Protein AF-A0A940TSV4-F1 (afdb_monomer_lite)

pLDDT: mean 87.81, std 6.08, range [57.25, 95.62]

Structure (mmCIF, N/CA/C/O backbone):
data_AF-A0A940TSV4-F1
#
_entry.id   AF-A0A940TSV4-F1
#
loop_
_atom_site.group_PDB
_atom_site.id
_atom_site.type_symbol
_atom_site.label_atom_id
_atom_site.label_alt_id
_atom_site.label_comp_id
_atom_site.label_asym_id
_atom_site.label_entity_id
_atom_site.label_seq_id
_atom_site.pdbx_PDB_ins_code
_atom_site.Cartn_x
_atom_site.Cartn_y
_atom_site.Cartn_z
_atom_site.occupancy
_atom_site.B_iso_or_equiv
_atom_site.auth_seq_id
_atom_site.auth_comp_id
_atom_site.auth_asym_id
_atom_site.auth_atom_id
_atom_site.pdbx_PDB_model_num
ATOM 1 N N . MET A 1 1 ? 17.350 -17.829 -0.952 1.00 65.12 1 MET A N 1
ATOM 2 C CA . MET A 1 1 ? 15.898 -18.124 -0.891 1.00 65.12 1 MET A CA 1
ATOM 3 C C . MET A 1 1 ? 15.419 -18.423 -2.300 1.00 65.12 1 MET A C 1
ATOM 5 O O . MET A 1 1 ? 15.941 -17.805 -3.219 1.00 65.12 1 MET A O 1
ATOM 9 N N . SER A 1 2 ? 14.477 -19.351 -2.498 1.00 91.12 2 SER A N 1
ATOM 10 C CA . SER A 1 2 ? 13.863 -19.495 -3.826 1.00 91.12 2 SER A CA 1
ATOM 11 C C . SER A 1 2 ? 13.100 -18.201 -4.175 1.00 91.12 2 SER A C 1
ATOM 13 O O . SER A 1 2 ? 12.537 -17.591 -3.257 1.00 91.12 2 SER A O 1
ATOM 15 N N . PRO A 1 3 ? 13.059 -17.758 -5.448 1.00 89.25 3 PRO A N 1
ATOM 16 C CA . PRO A 1 3 ? 12.301 -16.567 -5.846 1.00 89.25 3 PRO A CA 1
ATOM 17 C C . PRO A 1 3 ? 10.833 -16.632 -5.407 1.00 89.25 3 PRO A C 1
ATOM 19 O O . PRO A 1 3 ? 10.275 -15.647 -4.935 1.00 89.25 3 PRO A O 1
ATOM 22 N N . VAL A 1 4 ? 10.241 -17.828 -5.459 1.00 93.00 4 VAL A N 1
ATOM 23 C CA . VAL A 1 4 ? 8.875 -18.093 -4.989 1.00 93.00 4 VAL A CA 1
ATOM 24 C C . VAL A 1 4 ? 8.743 -17.819 -3.490 1.00 93.00 4 VAL A C 1
ATOM 26 O O . VAL A 1 4 ? 7.832 -17.114 -3.069 1.00 93.00 4 VAL A O 1
ATOM 29 N N . SER A 1 5 ? 9.678 -18.310 -2.673 1.00 92.12 5 SER A N 1
ATOM 30 C CA . SER A 1 5 ? 9.670 -18.061 -1.226 1.00 92.12 5 SER A CA 1
ATOM 31 C C . SER A 1 5 ? 9.833 -16.577 -0.886 1.00 92.12 5 SER A C 1
ATOM 33 O O . SER A 1 5 ? 9.220 -16.110 0.069 1.00 92.12 5 SER A O 1
ATOM 35 N N . ALA A 1 6 ? 10.634 -15.830 -1.655 1.00 92.50 6 ALA A N 1
ATOM 36 C CA . ALA A 1 6 ? 10.785 -14.387 -1.464 1.00 92.50 6 ALA A CA 1
ATOM 37 C C . ALA A 1 6 ? 9.479 -13.637 -1.777 1.00 92.50 6 ALA A C 1
ATOM 39 O O . ALA A 1 6 ? 9.061 -12.790 -0.992 1.00 92.50 6 ALA A O 1
ATOM 40 N N . ILE A 1 7 ? 8.795 -13.996 -2.868 1.00 91.81 7 ILE A N 1
ATOM 41 C CA . ILE A 1 7 ? 7.497 -13.407 -3.232 1.00 91.81 7 ILE A CA 1
ATOM 42 C C . ILE A 1 7 ? 6.438 -13.707 -2.163 1.00 91.81 7 ILE A C 1
ATOM 44 O O . ILE A 1 7 ? 5.715 -12.802 -1.757 1.00 91.81 7 ILE A O 1
ATOM 48 N N . ILE A 1 8 ? 6.374 -14.946 -1.663 1.00 92.00 8 ILE A N 1
ATOM 49 C CA . ILE A 1 8 ? 5.439 -15.326 -0.590 1.00 92.00 8 ILE A CA 1
ATOM 50 C C . ILE A 1 8 ? 5.713 -14.517 0.685 1.00 92.00 8 ILE A C 1
ATOM 52 O O . ILE A 1 8 ? 4.776 -14.030 1.315 1.00 92.00 8 ILE A O 1
ATOM 56 N N . LEU A 1 9 ? 6.985 -14.333 1.050 1.00 94.25 9 LEU A N 1
ATOM 57 C CA . LEU A 1 9 ? 7.365 -13.513 2.199 1.00 94.25 9 LEU A CA 1
ATOM 58 C C . LEU A 1 9 ? 6.9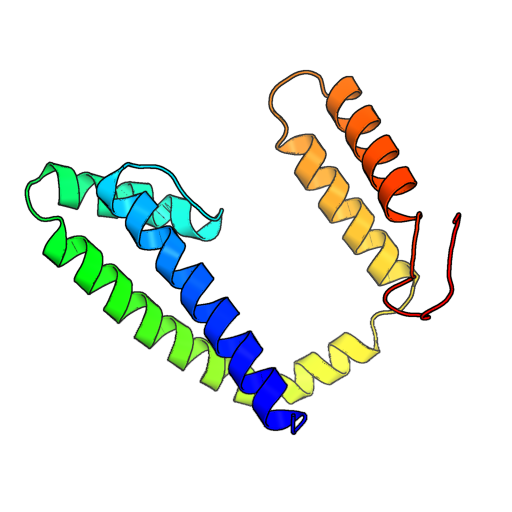16 -12.055 2.025 1.00 94.25 9 LEU A C 1
ATOM 60 O O . LEU A 1 9 ? 6.276 -11.508 2.922 1.00 94.25 9 LEU A O 1
ATOM 64 N N . PHE A 1 10 ? 7.217 -11.433 0.880 1.00 92.25 10 PHE A N 1
ATOM 65 C CA . PHE A 1 10 ? 6.809 -10.051 0.607 1.00 92.25 10 PHE A CA 1
ATOM 66 C C . PHE A 1 10 ? 5.290 -9.889 0.594 1.00 92.25 10 PHE A C 1
ATOM 68 O O . PHE A 1 10 ? 4.785 -8.916 1.150 1.00 92.25 10 PHE A O 1
ATOM 75 N N . ALA A 1 11 ? 4.559 -10.858 0.039 1.00 91.12 11 ALA A N 1
ATOM 76 C CA . ALA A 1 11 ? 3.103 -10.873 0.099 1.00 91.12 11 ALA A CA 1
ATOM 77 C C . ALA A 1 11 ? 2.608 -10.928 1.553 1.00 91.12 11 ALA A C 1
ATOM 79 O O . ALA A 1 11 ? 1.739 -10.148 1.932 1.00 91.12 11 ALA A O 1
ATOM 80 N N . GLY A 1 12 ? 3.195 -11.788 2.391 1.00 90.81 12 GLY A N 1
ATOM 81 C CA . GLY A 1 12 ? 2.856 -11.872 3.813 1.00 90.81 12 GLY A CA 1
ATOM 82 C C . GLY A 1 12 ? 3.080 -10.555 4.562 1.00 90.81 12 GLY A C 1
ATOM 83 O O . GLY A 1 12 ? 2.208 -10.124 5.314 1.00 90.81 12 GLY A O 1
ATOM 84 N N . ILE A 1 13 ? 4.208 -9.884 4.313 1.00 92.38 13 ILE A N 1
ATOM 85 C CA . ILE A 1 13 ? 4.502 -8.565 4.894 1.00 92.38 13 ILE A CA 1
ATOM 86 C C . ILE A 1 13 ? 3.481 -7.528 4.415 1.00 92.38 13 ILE A C 1
ATOM 88 O O . ILE A 1 13 ? 2.936 -6.794 5.235 1.00 92.38 13 ILE A O 1
ATOM 92 N N . TYR A 1 14 ? 3.190 -7.493 3.113 1.00 89.31 14 TYR A N 1
ATOM 93 C CA . TYR A 1 14 ? 2.248 -6.542 2.522 1.00 89.31 14 TYR A CA 1
ATOM 94 C C . TYR A 1 14 ? 0.832 -6.701 3.090 1.00 89.31 14 TYR A C 1
ATOM 96 O O . TYR A 1 14 ? 0.271 -5.743 3.618 1.00 89.31 14 TYR A O 1
ATOM 104 N N . TYR A 1 15 ? 0.270 -7.915 3.060 1.00 87.75 15 TYR A N 1
ATOM 105 C CA . TYR A 1 15 ? -1.071 -8.167 3.598 1.00 87.75 15 TYR A CA 1
ATOM 106 C C . TYR A 1 15 ? -1.132 -7.981 5.118 1.00 87.75 15 TYR A C 1
ATOM 108 O O . TYR A 1 15 ? -2.130 -7.474 5.634 1.00 87.75 15 TYR A O 1
ATOM 116 N N . GLY A 1 16 ? -0.065 -8.350 5.834 1.00 88.19 16 GLY A N 1
ATOM 117 C CA . GLY A 1 16 ? 0.045 -8.134 7.274 1.00 88.19 16 GLY A CA 1
ATOM 118 C C . GLY A 1 16 ? 0.056 -6.650 7.645 1.00 88.19 16 GLY A C 1
ATOM 119 O O . GLY A 1 16 ? -0.661 -6.249 8.560 1.00 88.19 16 GLY A O 1
ATOM 120 N N . ALA A 1 17 ? 0.813 -5.829 6.914 1.00 87.38 17 ALA A N 1
ATOM 121 C CA . ALA A 1 17 ? 0.865 -4.383 7.122 1.00 87.38 17 ALA A CA 1
ATOM 122 C C . ALA A 1 17 ? -0.472 -3.707 6.774 1.00 87.38 17 ALA A C 1
ATOM 124 O O . ALA A 1 17 ? -1.003 -2.956 7.596 1.00 87.38 17 ALA A O 1
ATOM 125 N N . ALA A 1 18 ? -1.052 -4.046 5.617 1.00 85.31 18 ALA A N 1
ATOM 126 C CA . ALA A 1 18 ? -2.316 -3.480 5.148 1.00 85.31 18 ALA A CA 1
ATOM 127 C C . ALA A 1 18 ? -3.470 -3.747 6.133 1.00 85.31 18 ALA A C 1
ATOM 129 O O . ALA A 1 18 ? -4.220 -2.837 6.486 1.00 85.31 18 ALA A O 1
ATOM 130 N N . TYR A 1 19 ? -3.593 -4.980 6.644 1.00 86.25 19 TYR A N 1
ATOM 131 C CA . TYR A 1 19 ? -4.577 -5.292 7.686 1.00 86.25 19 TYR A CA 1
ATOM 132 C C . TYR A 1 19 ? -4.198 -4.683 9.046 1.00 86.25 19 TYR A C 1
ATOM 134 O O . TYR A 1 19 ? -5.069 -4.191 9.767 1.00 86.25 19 TYR A O 1
ATOM 142 N N . GLY A 1 20 ? -2.912 -4.680 9.408 1.00 86.50 20 GLY A N 1
ATOM 143 C CA . GLY A 1 20 ? -2.421 -4.163 10.689 1.00 86.50 20 GLY A CA 1
ATOM 144 C C . GLY A 1 20 ? -2.822 -2.708 10.947 1.00 86.50 20 GLY A C 1
ATOM 145 O O . GLY A 1 20 ? -3.239 -2.379 12.062 1.00 86.50 20 GLY A O 1
ATOM 146 N N . GLY A 1 21 ? -2.816 -1.868 9.906 1.00 85.75 21 GLY A N 1
ATOM 147 C CA . GLY A 1 21 ? -3.275 -0.475 9.977 1.00 85.75 21 GLY A CA 1
ATOM 148 C C . GLY A 1 21 ? -4.738 -0.315 10.419 1.00 85.75 21 GLY A C 1
ATOM 149 O O . GLY A 1 21 ? -5.101 0.698 11.021 1.00 85.75 21 GLY A O 1
ATOM 150 N N . SER A 1 22 ? -5.582 -1.331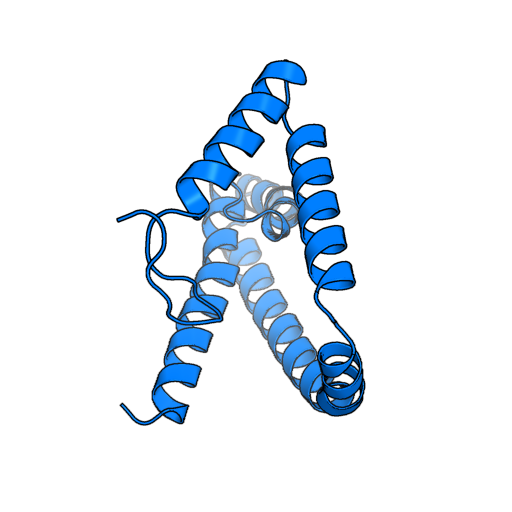 10.218 1.00 85.56 22 SER A N 1
ATOM 151 C CA . SER A 1 22 ? -6.974 -1.308 10.684 1.00 85.56 22 SER A CA 1
ATOM 152 C C . SER A 1 22 ? -7.092 -1.356 12.211 1.00 85.56 22 SER A C 1
ATOM 154 O O . SER A 1 22 ? -8.013 -0.771 12.775 1.00 85.56 22 SER A O 1
ATOM 156 N N . THR A 1 23 ? -6.133 -1.973 12.909 1.00 89.31 23 THR A N 1
ATOM 157 C CA . THR A 1 23 ? -6.180 -2.102 14.374 1.00 89.31 23 THR A CA 1
ATOM 158 C C . THR A 1 23 ? -6.008 -0.742 15.052 1.00 89.31 23 THR A C 1
ATOM 160 O O . THR A 1 23 ? -6.792 -0.383 15.933 1.00 89.31 23 THR A O 1
ATOM 163 N N . THR A 1 24 ? -5.030 0.056 14.608 1.00 89.81 24 THR A N 1
ATOM 164 C CA . THR A 1 24 ? -4.823 1.424 15.118 1.00 89.81 24 THR A CA 1
ATOM 165 C C . THR A 1 24 ? -5.971 2.349 14.716 1.00 89.81 24 THR A C 1
ATOM 167 O O . THR A 1 24 ? -6.404 3.185 15.508 1.00 89.81 24 THR A O 1
ATOM 170 N N . SER A 1 25 ? -6.528 2.138 13.522 1.00 90.19 25 SER A N 1
ATOM 171 C CA . SER A 1 25 ? -7.692 2.874 13.024 1.00 90.19 25 SER A CA 1
ATOM 172 C C . SER A 1 25 ? -8.928 2.656 13.906 1.00 90.19 25 SER A C 1
ATOM 174 O O . SER A 1 25 ? -9.593 3.611 14.298 1.00 90.19 25 SER A O 1
ATOM 176 N N . ILE A 1 26 ? -9.201 1.401 14.282 1.00 91.69 26 ILE A N 1
ATOM 177 C CA . ILE A 1 26 ? -10.371 1.009 15.082 1.00 91.69 26 ILE A CA 1
ATOM 178 C C . ILE A 1 26 ? -10.228 1.424 16.544 1.00 91.69 26 ILE A C 1
ATOM 180 O O . ILE A 1 26 ? -11.195 1.877 17.145 1.00 91.69 26 ILE A O 1
ATOM 184 N N . LEU A 1 27 ? -9.055 1.239 17.151 1.00 90.12 27 LEU A N 1
ATOM 185 C CA . LEU A 1 27 ? -8.915 1.419 18.599 1.00 90.12 27 LEU A CA 1
ATOM 186 C C . LEU A 1 27 ? -8.627 2.864 19.004 1.00 90.12 27 LEU A C 1
ATOM 188 O O . LEU A 1 27 ? -9.097 3.300 20.053 1.00 90.12 27 LEU A O 1
ATOM 192 N N . VAL A 1 28 ? -7.859 3.602 18.198 1.00 91.31 28 VAL A N 1
ATOM 193 C CA . VAL A 1 28 ? -7.347 4.929 18.583 1.00 91.31 28 VAL A CA 1
ATOM 194 C C . VAL A 1 28 ? -7.567 6.013 17.526 1.00 91.31 28 VAL A C 1
ATOM 196 O O . VAL A 1 28 ? -7.074 7.121 17.700 1.00 91.31 28 VAL A O 1
ATOM 199 N N . ASN A 1 29 ? -8.343 5.740 16.468 1.00 89.75 29 ASN A N 1
ATOM 200 C CA . ASN A 1 29 ? -8.686 6.702 15.409 1.00 89.75 29 ASN A CA 1
ATOM 201 C C . ASN A 1 29 ? -7.470 7.276 14.655 1.00 89.75 29 ASN A C 1
ATOM 203 O O . ASN A 1 29 ? -7.482 8.430 14.225 1.00 89.75 29 ASN A O 1
ATOM 207 N N . ILE A 1 30 ? -6.403 6.483 14.512 1.00 89.69 30 ILE A N 1
ATOM 208 C CA . ILE A 1 30 ? -5.187 6.880 13.789 1.00 89.69 30 ILE A CA 1
ATOM 209 C C . ILE A 1 30 ? -5.018 5.952 12.576 1.00 89.69 30 ILE A C 1
ATOM 211 O O . ILE A 1 30 ? -4.604 4.797 12.753 1.00 89.69 30 ILE A O 1
ATOM 215 N N . PRO A 1 31 ? -5.342 6.426 11.354 1.00 84.25 31 PRO A N 1
ATOM 216 C CA . PRO A 1 31 ? -5.220 5.624 10.146 1.00 84.25 31 PRO A CA 1
ATOM 217 C C . PRO A 1 31 ? -3.751 5.422 9.773 1.00 84.25 31 PRO A C 1
ATOM 219 O O . PRO A 1 31 ? -2.998 6.385 9.650 1.00 84.25 31 PRO A O 1
ATOM 222 N N . GLY A 1 32 ? -3.351 4.162 9.582 1.00 79.75 32 GLY A N 1
ATOM 223 C CA . GLY A 1 32 ? -2.006 3.812 9.104 1.00 79.75 32 GLY A CA 1
ATOM 224 C C . GLY A 1 32 ? -1.831 3.979 7.591 1.00 79.75 32 GLY A C 1
ATOM 225 O O . GLY A 1 32 ? -0.723 4.201 7.117 1.00 79.75 32 GLY A O 1
ATOM 226 N N . GLU A 1 33 ? -2.931 3.920 6.838 1.00 82.75 33 GLU A N 1
ATOM 227 C CA . GLU A 1 33 ? -2.967 4.102 5.387 1.00 82.75 33 GLU A CA 1
ATOM 228 C C . GLU A 1 33 ? -4.192 4.922 4.975 1.00 82.75 33 GLU A C 1
ATOM 230 O O . GLU A 1 33 ? -5.210 4.932 5.671 1.00 82.75 33 GLU A O 1
ATOM 235 N N . ALA A 1 34 ? -4.133 5.548 3.796 1.00 79.38 34 ALA A N 1
ATOM 236 C CA . ALA A 1 34 ? -5.265 6.287 3.232 1.00 79.38 34 ALA A CA 1
ATOM 237 C C . ALA A 1 34 ? -6.522 5.406 3.071 1.00 79.38 34 ALA A C 1
ATOM 239 O O . ALA A 1 34 ? -7.638 5.862 3.306 1.00 79.38 34 ALA A O 1
ATOM 240 N N . SER A 1 35 ? -6.338 4.123 2.745 1.00 80.62 35 SER A N 1
ATOM 241 C CA . SER A 1 35 ? -7.401 3.112 2.659 1.00 80.62 35 SER A CA 1
ATOM 242 C C . SER A 1 35 ? -8.082 2.839 4.010 1.00 80.62 35 SER A C 1
ATOM 244 O O . SER A 1 35 ? -9.269 2.526 4.054 1.00 80.62 35 SER A O 1
ATOM 246 N N . SER A 1 36 ? -7.356 3.005 5.122 1.00 83.00 36 SER A N 1
ATOM 247 C CA . SER A 1 36 ? -7.836 2.717 6.480 1.00 83.00 36 SER A CA 1
ATOM 248 C C . SER A 1 36 ? -8.623 3.871 7.111 1.00 83.00 36 SER A C 1
ATOM 250 O O . SER A 1 36 ? -9.205 3.703 8.181 1.00 83.00 36 SER A O 1
ATOM 252 N N . VAL A 1 37 ? -8.693 5.034 6.454 1.00 83.94 37 VAL A N 1
ATOM 253 C CA . VAL A 1 37 ? -9.463 6.193 6.942 1.00 83.94 37 VAL A CA 1
ATOM 254 C C . VAL A 1 37 ? -10.947 5.851 7.086 1.00 83.94 37 VAL A C 1
ATOM 256 O O . VAL A 1 37 ? -11.574 6.251 8.061 1.00 83.94 37 VAL A O 1
ATOM 259 N N . VAL A 1 38 ? -11.509 5.061 6.168 1.00 86.44 38 VAL A N 1
ATOM 260 C CA . VAL A 1 38 ? -12.913 4.620 6.263 1.00 86.44 38 VAL A CA 1
ATOM 261 C C . VAL A 1 38 ? -13.115 3.712 7.479 1.00 86.44 38 VAL A C 1
ATOM 263 O O . VAL A 1 38 ? -14.102 3.842 8.199 1.00 86.44 38 VAL A O 1
ATOM 266 N N . THR A 1 39 ? -12.131 2.863 7.784 1.00 88.88 39 THR A N 1
ATOM 267 C CA . THR A 1 39 ? -12.143 2.005 8.974 1.00 88.88 39 THR A CA 1
ATOM 268 C C . THR A 1 39 ? -12.139 2.818 10.269 1.00 88.88 39 THR A C 1
ATOM 270 O O . THR A 1 39 ? -12.768 2.409 11.244 1.00 88.88 39 THR A O 1
ATOM 273 N N . CYS A 1 40 ? -11.486 3.984 10.295 1.00 87.38 40 CYS A N 1
ATOM 274 C CA . CYS A 1 40 ? -11.584 4.906 11.426 1.00 87.38 40 CYS A CA 1
ATOM 275 C C . CYS A 1 40 ? -13.015 5.419 11.632 1.00 87.38 40 CYS A C 1
ATOM 277 O O . CYS A 1 40 ? -13.442 5.560 12.771 1.00 87.38 40 CYS A O 1
ATOM 279 N N . ILE A 1 41 ? -13.771 5.687 10.565 1.00 88.12 41 ILE A N 1
ATOM 280 C CA . ILE A 1 41 ? -15.114 6.276 10.675 1.00 88.12 41 ILE A CA 1
ATOM 281 C C . ILE A 1 41 ? -16.066 5.308 11.387 1.00 88.12 41 ILE A C 1
ATOM 283 O O . ILE A 1 41 ? -16.645 5.662 12.415 1.00 88.12 41 ILE A O 1
ATOM 287 N N . ASP A 1 42 ? -16.175 4.076 10.892 1.00 90.00 42 ASP A N 1
ATOM 288 C CA . ASP A 1 42 ? -17.138 3.100 11.419 1.00 90.00 42 ASP A CA 1
ATOM 289 C C . ASP A 1 42 ? -16.558 2.280 12.581 1.00 90.00 42 ASP A C 1
ATOM 291 O O . ASP A 1 42 ? -17.209 2.033 13.602 1.00 90.00 42 ASP A O 1
ATOM 295 N N . GLY A 1 43 ? -15.299 1.864 12.445 1.00 89.81 43 GLY A N 1
ATOM 296 C CA . GLY A 1 43 ? -14.613 1.002 13.398 1.00 89.81 43 GLY A CA 1
ATOM 297 C C . GLY A 1 43 ? -14.365 1.680 14.741 1.00 89.81 43 GLY A C 1
ATOM 298 O O . GLY A 1 43 ? -14.657 1.090 15.785 1.00 89.81 43 GLY A O 1
ATOM 299 N N . TYR A 1 44 ? -13.910 2.937 14.730 1.00 92.50 44 TYR A N 1
ATOM 300 C CA . TYR A 1 44 ? -13.698 3.698 15.964 1.00 92.50 44 TYR A CA 1
ATOM 301 C C . TYR A 1 44 ? -15.010 3.998 16.689 1.00 92.50 44 TYR A C 1
ATOM 303 O O . TYR A 1 44 ? -15.072 3.920 17.917 1.00 92.50 44 TYR A O 1
ATOM 311 N N . GLN A 1 45 ? -16.093 4.279 15.957 1.00 91.44 45 GLN A N 1
ATOM 312 C CA . GLN A 1 45 ? -17.414 4.457 16.565 1.00 91.44 45 GLN A CA 1
ATOM 313 C C . GLN A 1 45 ? -17.904 3.168 17.237 1.00 91.44 45 GLN A C 1
ATOM 315 O O . GLN A 1 45 ? -18.373 3.212 18.376 1.00 91.44 45 GLN A O 1
ATOM 320 N N . MET A 1 46 ? -17.734 2.006 16.597 1.00 91.19 46 MET A N 1
ATOM 321 C CA . MET A 1 46 ? -18.045 0.716 17.228 1.00 91.19 46 MET A CA 1
ATOM 322 C C . MET A 1 46 ? -17.186 0.440 18.467 1.00 91.19 46 MET A C 1
ATOM 324 O O . MET A 1 46 ? -17.712 -0.046 19.472 1.00 91.19 46 MET A O 1
ATOM 328 N N . ALA A 1 47 ? -15.894 0.775 18.432 1.00 91.38 47 ALA A N 1
ATOM 329 C CA . ALA A 1 47 ? -15.015 0.643 19.591 1.00 91.38 47 ALA A CA 1
ATOM 330 C C . ALA A 1 47 ? -15.471 1.540 20.755 1.00 91.38 47 ALA A C 1
ATOM 332 O O . ALA A 1 47 ? -15.581 1.063 21.887 1.00 91.38 47 ALA A O 1
ATOM 333 N N . ARG A 1 48 ? -15.838 2.799 20.474 1.00 91.94 48 ARG A N 1
ATOM 334 C CA . ARG A 1 48 ? -16.400 3.738 21.463 1.00 91.94 48 ARG A CA 1
ATOM 335 C C . ARG A 1 48 ? -17.736 3.279 22.045 1.00 91.94 48 ARG A C 1
ATOM 337 O O . ARG A 1 48 ? -18.000 3.540 23.213 1.00 91.94 48 ARG A O 1
ATOM 344 N N . ASN A 1 49 ? -18.535 2.549 21.271 1.00 92.00 49 ASN A N 1
ATOM 345 C CA . ASN A 1 49 ? -19.787 1.935 21.722 1.00 92.00 49 ASN A CA 1
ATOM 346 C C . ASN A 1 49 ? -19.572 0.639 22.534 1.00 92.00 49 ASN A C 1
ATOM 348 O O . ASN A 1 49 ? -20.504 -0.145 22.706 1.00 92.00 49 ASN A O 1
ATOM 352 N N . GLY A 1 50 ? -18.347 0.373 23.003 1.00 91.38 50 GLY A N 1
ATOM 353 C CA . GLY A 1 50 ? -18.018 -0.797 23.819 1.00 91.38 50 GLY A CA 1
ATOM 354 C C . GLY A 1 50 ? -17.895 -2.102 23.029 1.00 91.38 50 GLY A C 1
ATOM 355 O O . GLY A 1 50 ? -17.871 -3.176 23.628 1.00 91.38 50 GLY A O 1
ATOM 356 N N . ARG A 1 51 ? -17.801 -2.043 21.690 1.00 93.31 51 ARG A N 1
ATOM 357 C CA . ARG A 1 51 ? -17.709 -3.223 20.806 1.00 93.31 51 ARG A CA 1
ATOM 358 C C . ARG A 1 51 ? -16.385 -3.310 20.016 1.00 93.31 51 ARG A C 1
ATOM 360 O O . ARG A 1 51 ? -16.424 -3.607 18.820 1.00 93.31 51 ARG A O 1
ATOM 367 N N . PRO A 1 52 ? -15.200 -3.120 20.635 1.00 88.88 52 PRO A N 1
ATOM 368 C CA . PRO A 1 52 ? -13.926 -3.108 19.909 1.00 88.88 52 PRO A CA 1
ATOM 369 C C . PRO A 1 52 ? -13.584 -4.466 19.279 1.00 88.88 52 PRO A C 1
ATOM 371 O O . PRO A 1 52 ? -13.145 -4.520 18.136 1.00 88.88 52 PRO A O 1
ATOM 374 N N . GLY A 1 53 ? -13.846 -5.577 19.977 1.00 90.44 53 GLY A N 1
ATOM 375 C CA . GLY A 1 53 ? -13.570 -6.920 19.452 1.00 90.44 53 GLY A CA 1
ATOM 376 C C . GLY A 1 53 ? -14.414 -7.270 18.222 1.00 90.44 53 GLY A C 1
ATOM 377 O O . GLY A 1 53 ? -13.905 -7.849 17.268 1.00 90.44 53 GLY A O 1
ATOM 378 N N . ALA A 1 54 ? -15.686 -6.857 18.206 1.00 91.75 54 ALA A N 1
ATOM 379 C CA . ALA A 1 54 ? -16.553 -7.050 17.046 1.00 91.75 54 ALA A CA 1
ATOM 380 C C . ALA A 1 54 ? -16.078 -6.214 15.847 1.00 91.75 54 ALA A C 1
ATOM 382 O O . ALA A 1 54 ? -16.038 -6.730 14.735 1.00 91.75 54 ALA A O 1
ATOM 383 N N . ALA A 1 55 ? -15.663 -4.962 16.074 1.00 91.69 55 ALA A N 1
ATOM 384 C CA . ALA A 1 55 ? -15.106 -4.109 15.024 1.00 91.69 55 ALA A CA 1
ATOM 385 C C . ALA A 1 55 ? -13.828 -4.710 14.409 1.00 91.69 55 ALA A C 1
ATOM 387 O O . ALA A 1 55 ? -13.711 -4.784 13.185 1.00 91.69 55 ALA A O 1
ATOM 388 N N . LEU A 1 56 ? -12.908 -5.210 15.244 1.00 91.75 56 LEU A N 1
ATOM 389 C CA . LEU A 1 56 ? -11.692 -5.895 14.789 1.00 91.75 56 LEU A CA 1
ATOM 390 C C . LEU A 1 56 ? -12.017 -7.174 14.003 1.00 91.75 56 LEU A C 1
ATOM 392 O O . LEU A 1 56 ? -11.447 -7.401 12.939 1.00 91.75 56 LEU A O 1
ATOM 396 N N . GLY A 1 57 ? -12.970 -7.980 14.482 1.00 91.56 57 GLY A N 1
ATOM 397 C CA . GLY A 1 57 ? -13.402 -9.199 13.793 1.00 91.56 57 GLY A CA 1
ATOM 398 C C . GLY A 1 57 ? -14.022 -8.925 12.421 1.00 91.56 57 GLY A C 1
ATOM 399 O O . GLY A 1 57 ? -13.677 -9.593 11.447 1.00 91.56 57 GLY A O 1
ATOM 400 N N . ILE A 1 58 ? -14.886 -7.908 12.318 1.00 91.19 58 ILE A N 1
ATOM 401 C CA . ILE A 1 58 ? -15.479 -7.480 11.041 1.00 91.19 58 ILE A CA 1
ATOM 402 C C . ILE A 1 58 ? -14.384 -7.012 10.077 1.00 91.19 58 ILE A C 1
ATOM 404 O O . ILE A 1 58 ? -14.385 -7.422 8.918 1.00 91.19 58 ILE A O 1
ATOM 408 N N . SER A 1 59 ? -13.421 -6.218 10.559 1.00 90.94 59 SER A N 1
ATOM 409 C CA . SER A 1 59 ? -12.276 -5.774 9.755 1.00 90.94 59 SER A CA 1
ATOM 410 C C . SER A 1 59 ? -11.446 -6.951 9.236 1.00 90.94 59 SER A C 1
ATOM 412 O O . SER A 1 59 ? -11.118 -6.999 8.050 1.00 90.94 59 SER A O 1
ATOM 414 N N . ALA A 1 60 ? -11.156 -7.940 10.088 1.00 90.88 60 ALA A N 1
ATOM 415 C CA . ALA A 1 60 ? -10.376 -9.121 9.717 1.00 90.88 60 ALA A CA 1
ATOM 416 C C . ALA A 1 60 ? -11.076 -9.963 8.645 1.00 90.88 60 ALA A C 1
ATOM 418 O O . ALA A 1 60 ? -10.478 -10.302 7.623 1.00 90.88 60 ALA A O 1
ATOM 419 N N . ILE A 1 61 ? -12.359 -10.267 8.852 1.00 92.50 61 ILE A N 1
ATOM 420 C CA . ILE A 1 61 ? -13.150 -11.080 7.922 1.00 92.50 61 ILE A CA 1
ATOM 421 C C . ILE A 1 61 ? -13.356 -10.329 6.603 1.00 92.50 61 ILE A C 1
ATOM 423 O O . ILE A 1 61 ? -13.170 -10.907 5.532 1.00 92.50 61 ILE A O 1
ATOM 427 N N . GLY A 1 62 ? -13.678 -9.034 6.668 1.00 91.00 62 GLY A N 1
ATOM 428 C CA . GLY A 1 62 ? -13.812 -8.182 5.488 1.00 91.00 62 GLY A CA 1
ATOM 429 C C . GLY A 1 62 ? -12.520 -8.123 4.674 1.00 91.00 62 GLY A C 1
ATOM 430 O O . GLY A 1 62 ? -12.552 -8.315 3.459 1.00 91.00 62 GLY A O 1
ATOM 431 N N . SER A 1 63 ? -11.376 -7.958 5.345 1.00 90.69 63 SER A N 1
ATOM 432 C CA . SER A 1 63 ? -10.053 -7.947 4.706 1.00 90.69 63 SER A CA 1
ATOM 433 C C . SER A 1 63 ? -9.709 -9.293 4.072 1.00 90.69 63 SER A C 1
ATOM 435 O O . SER A 1 63 ? -9.187 -9.331 2.961 1.00 90.69 63 SER A O 1
ATOM 437 N N . PHE A 1 64 ? -10.039 -10.406 4.732 1.00 91.50 64 PHE A N 1
ATOM 438 C CA . PHE A 1 64 ? -9.807 -11.743 4.188 1.00 91.50 64 PHE A CA 1
ATOM 439 C C . PHE A 1 64 ? -10.632 -11.998 2.922 1.00 91.50 64 PHE A C 1
ATOM 441 O O . PHE A 1 64 ? -10.088 -12.438 1.906 1.00 91.50 64 PHE A O 1
ATOM 448 N N . ILE A 1 65 ? -11.932 -11.690 2.958 1.00 94.44 65 ILE A N 1
ATOM 449 C CA . ILE A 1 65 ? -12.829 -11.886 1.813 1.00 94.44 65 ILE A CA 1
ATOM 450 C C . ILE A 1 65 ? -12.429 -10.957 0.664 1.00 94.44 65 ILE A C 1
ATOM 452 O O . ILE A 1 65 ? -12.244 -11.424 -0.459 1.00 94.44 65 ILE A O 1
ATOM 456 N N . GLY A 1 66 ? -12.245 -9.663 0.940 1.00 91.75 66 GLY A N 1
ATOM 457 C CA . GLY A 1 66 ? -11.862 -8.673 -0.066 1.00 91.75 66 GLY A CA 1
ATOM 458 C C . GLY A 1 66 ? -10.486 -8.947 -0.673 1.00 91.75 66 GLY A C 1
ATOM 459 O O . GLY A 1 66 ? -10.323 -8.866 -1.891 1.00 91.75 66 GLY A O 1
ATOM 460 N N . GLY A 1 67 ? -9.512 -9.341 0.152 1.00 91.00 67 GLY A N 1
ATOM 461 C CA . GLY A 1 67 ? -8.175 -9.730 -0.292 1.00 91.00 67 GLY A CA 1
ATOM 462 C C . GLY A 1 67 ? -8.207 -10.974 -1.177 1.00 91.00 67 GLY A C 1
ATOM 463 O O . GLY A 1 67 ? -7.669 -10.952 -2.283 1.00 91.00 67 GLY A O 1
ATOM 464 N N . THR A 1 68 ? -8.908 -12.026 -0.747 1.00 93.25 68 THR A N 1
ATOM 465 C CA . THR A 1 68 ? -9.054 -13.267 -1.527 1.00 93.25 68 THR A CA 1
ATOM 466 C C . THR A 1 68 ? -9.758 -13.004 -2.856 1.00 93.25 68 THR A C 1
ATOM 468 O O . THR A 1 68 ? -9.277 -13.429 -3.907 1.00 93.25 68 THR A O 1
ATOM 471 N N . PHE A 1 69 ? -10.863 -12.254 -2.831 1.00 95.62 69 PHE A N 1
ATOM 472 C CA . PHE A 1 69 ? -11.589 -11.875 -4.039 1.00 95.62 69 PHE A CA 1
ATOM 473 C C . PHE A 1 69 ? -10.712 -11.061 -4.996 1.00 95.62 69 PHE A C 1
ATOM 475 O O . PHE A 1 69 ? -10.684 -11.351 -6.189 1.00 95.62 69 PHE A O 1
ATOM 482 N N . SER A 1 70 ? -9.943 -10.099 -4.481 1.00 92.12 70 SER A N 1
ATOM 483 C CA . SER A 1 70 ? -9.030 -9.283 -5.291 1.00 92.12 70 SER A CA 1
ATOM 484 C C . SER A 1 70 ? -7.934 -10.120 -5.946 1.00 92.12 70 SER A C 1
ATOM 486 O O . SER A 1 70 ? -7.622 -9.898 -7.112 1.00 92.12 70 SER A O 1
ATOM 488 N N . VAL A 1 71 ? -7.379 -11.113 -5.240 1.00 92.62 71 VAL A N 1
ATOM 489 C CA . VAL A 1 71 ? -6.379 -12.033 -5.807 1.00 92.62 71 VAL A CA 1
ATOM 490 C C . VAL A 1 71 ? -6.982 -12.864 -6.937 1.00 92.62 71 VAL A C 1
ATOM 492 O O . VAL A 1 71 ? -6.392 -12.944 -8.012 1.00 92.62 71 VAL A O 1
ATOM 495 N N . VAL A 1 72 ? -8.168 -13.442 -6.730 1.00 94.75 72 VAL A N 1
ATOM 496 C CA . VAL A 1 72 ? -8.854 -14.226 -7.769 1.00 94.75 72 VAL A CA 1
ATOM 497 C C . VAL A 1 72 ? -9.206 -13.347 -8.971 1.00 94.75 72 VAL A C 1
ATOM 499 O O . VAL A 1 72 ? -8.935 -13.723 -10.109 1.00 94.75 72 VAL A O 1
ATOM 502 N N . ALA A 1 73 ? -9.748 -12.151 -8.738 1.00 94.94 73 ALA A N 1
ATOM 503 C CA . ALA A 1 73 ? -10.058 -11.198 -9.799 1.00 94.94 73 ALA A CA 1
ATOM 504 C C . ALA A 1 73 ? -8.800 -10.788 -10.579 1.00 94.94 73 ALA A C 1
ATOM 506 O O . ALA A 1 73 ? -8.820 -10.760 -11.811 1.00 94.94 73 ALA A O 1
ATOM 507 N N . LEU A 1 74 ? -7.685 -10.541 -9.883 1.00 93.38 74 LEU A N 1
ATOM 508 C CA . LEU A 1 74 ? -6.405 -10.240 -10.514 1.00 93.38 74 LEU A CA 1
ATOM 509 C C . LEU A 1 74 ? -5.915 -11.417 -11.361 1.00 93.38 74 LEU A C 1
ATOM 511 O O . LEU A 1 74 ? -5.497 -11.190 -12.489 1.00 93.38 74 LEU A O 1
ATOM 515 N N . MET A 1 75 ? -6.011 -12.660 -10.877 1.00 93.50 75 MET A N 1
ATOM 516 C CA . MET A 1 75 ? -5.632 -13.849 -11.656 1.00 93.50 75 MET A CA 1
ATOM 517 C C . MET A 1 75 ? -6.410 -13.953 -12.973 1.00 93.50 75 MET A C 1
ATOM 519 O O . MET A 1 75 ? -5.837 -14.339 -13.990 1.00 93.50 75 MET A O 1
ATOM 523 N N . LEU A 1 76 ? -7.690 -13.569 -12.983 1.00 93.88 76 LEU A N 1
ATOM 524 C CA . LEU A 1 76 ? -8.514 -13.563 -14.196 1.00 93.88 76 LEU A CA 1
ATOM 525 C C . LEU A 1 76 ? -8.148 -12.415 -15.149 1.00 93.88 76 LEU A C 1
ATOM 527 O O . LEU A 1 76 ? -8.182 -12.579 -16.368 1.00 93.88 76 LEU A O 1
ATOM 531 N N . LEU A 1 77 ? -7.782 -11.255 -14.601 1.00 94.44 77 LEU A N 1
ATOM 532 C CA . LEU A 1 77 ? -7.492 -10.033 -15.356 1.00 94.44 77 LEU A CA 1
ATOM 533 C C . LEU A 1 77 ? -5.999 -9.829 -15.658 1.00 94.44 77 LEU A C 1
ATOM 535 O O . LEU A 1 77 ? -5.636 -8.861 -16.326 1.00 94.44 77 LEU A O 1
ATOM 539 N N . VAL A 1 78 ? -5.120 -10.728 -15.209 1.00 92.19 78 VAL A N 1
ATOM 540 C CA . VAL A 1 78 ? -3.664 -10.529 -15.282 1.00 92.19 78 VAL A CA 1
ATOM 541 C C . VAL A 1 78 ? -3.164 -10.393 -16.720 1.00 92.19 78 VAL A C 1
ATOM 543 O O . VAL A 1 78 ? -2.323 -9.546 -17.000 1.00 92.19 78 VAL A O 1
ATOM 546 N N . PHE A 1 79 ? -3.705 -11.176 -17.656 1.00 90.50 79 PHE A N 1
ATOM 547 C CA . PHE A 1 79 ? -3.277 -11.158 -19.056 1.00 90.50 79 PHE A CA 1
ATOM 548 C C . PHE A 1 79 ? -3.543 -9.821 -19.765 1.00 90.50 79 PHE A C 1
ATOM 550 O O . PHE A 1 79 ? -2.603 -9.277 -20.352 1.00 90.50 79 PHE A O 1
ATOM 557 N N . PRO A 1 80 ? -4.771 -9.260 -19.754 1.00 90.94 80 PRO A N 1
ATOM 558 C CA . PRO A 1 80 ? -5.002 -7.946 -20.345 1.00 90.94 80 PRO A CA 1
ATOM 559 C C . PRO A 1 80 ? -4.233 -6.836 -19.614 1.00 90.94 80 PRO A C 1
ATOM 561 O O . PRO A 1 80 ? -3.686 -5.960 -20.284 1.00 90.94 80 PRO A O 1
ATOM 564 N N . LEU A 1 81 ? -4.107 -6.900 -18.281 1.00 90.31 81 LEU A N 1
ATOM 565 C CA . LEU A 1 81 ? -3.306 -5.934 -17.517 1.00 90.31 81 LEU A CA 1
ATOM 566 C C . LEU A 1 81 ? -1.828 -5.964 -17.915 1.00 90.31 81 LEU A C 1
ATOM 568 O O . LEU A 1 81 ? -1.234 -4.910 -18.112 1.00 90.31 81 LEU A O 1
ATOM 572 N N . ALA A 1 82 ? -1.240 -7.150 -18.078 1.00 90.38 82 ALA A N 1
ATOM 573 C CA . ALA A 1 82 ? 0.156 -7.290 -18.483 1.00 90.38 82 ALA A CA 1
ATOM 574 C C . ALA A 1 82 ? 0.402 -6.703 -19.880 1.00 90.38 82 ALA A C 1
ATOM 576 O O . ALA A 1 82 ? 1.393 -6.008 -20.090 1.00 90.38 82 ALA A O 1
ATOM 577 N N . LYS A 1 83 ? -0.523 -6.917 -20.827 1.00 89.62 83 LY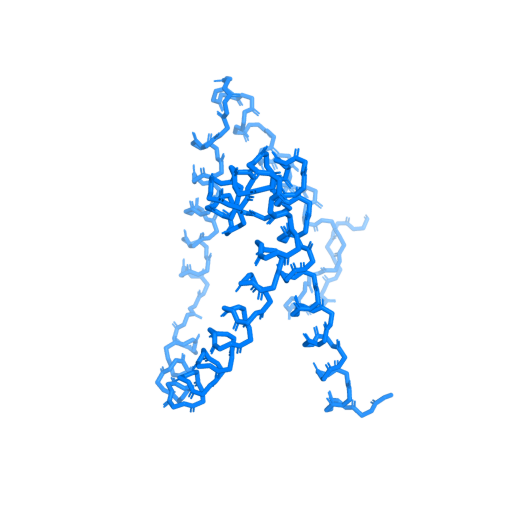S A N 1
ATOM 578 C CA . LYS A 1 83 ? -0.433 -6.301 -22.161 1.00 89.62 83 LYS A CA 1
ATOM 579 C C . LYS A 1 83 ? -0.495 -4.777 -22.091 1.00 89.62 83 LYS A C 1
ATOM 581 O O . LYS A 1 83 ? 0.279 -4.120 -22.777 1.00 89.62 83 LYS A O 1
ATOM 586 N N . ALA A 1 84 ? -1.381 -4.229 -21.261 1.00 87.94 84 ALA A N 1
ATOM 587 C CA . ALA A 1 84 ? -1.455 -2.788 -21.043 1.00 87.94 84 ALA A CA 1
ATOM 588 C C . ALA A 1 84 ? -0.171 -2.248 -20.393 1.00 87.94 84 ALA A C 1
ATOM 590 O O . ALA A 1 84 ? 0.351 -1.233 -20.837 1.00 87.94 84 ALA A O 1
ATOM 591 N N . ALA A 1 85 ? 0.378 -2.949 -19.398 1.00 86.50 85 ALA A N 1
ATOM 592 C CA . ALA A 1 85 ? 1.597 -2.544 -18.702 1.00 86.50 85 ALA A CA 1
ATOM 593 C C . ALA A 1 85 ? 2.821 -2.479 -19.629 1.00 86.50 85 ALA A C 1
ATOM 595 O O . ALA A 1 85 ? 3.630 -1.571 -19.499 1.00 86.50 85 ALA A O 1
ATOM 596 N N . VAL A 1 86 ? 2.946 -3.390 -20.599 1.00 86.75 86 VAL A N 1
ATOM 597 C CA . VAL A 1 86 ? 4.060 -3.372 -21.570 1.00 86.75 86 VAL A CA 1
ATOM 598 C C . VAL A 1 86 ? 3.972 -2.187 -22.543 1.00 86.75 86 VAL A C 1
ATOM 600 O O . VAL A 1 86 ? 4.985 -1.783 -23.107 1.00 86.75 86 VAL A O 1
ATOM 603 N N . LEU A 1 87 ? 2.784 -1.603 -22.731 1.00 88.00 87 LEU A N 1
ATOM 604 C CA . LEU A 1 87 ? 2.601 -0.405 -23.555 1.00 88.00 87 LEU A CA 1
ATOM 605 C C . LEU A 1 87 ? 2.995 0.889 -22.826 1.00 88.00 87 LEU A C 1
ATOM 607 O O . LEU A 1 87 ? 3.114 1.918 -23.485 1.00 88.00 87 LEU A O 1
ATOM 611 N N . PHE A 1 88 ? 3.198 0.860 -21.501 1.00 86.25 88 PHE A N 1
ATOM 612 C CA . PHE A 1 88 ? 3.674 2.030 -20.762 1.00 86.25 88 PHE A CA 1
ATOM 613 C C . PHE A 1 88 ? 5.126 2.325 -21.126 1.00 86.25 88 PHE A C 1
ATOM 615 O O . PHE A 1 88 ? 6.042 1.571 -20.791 1.00 86.25 88 PHE A O 1
ATOM 622 N N . GLY A 1 89 ? 5.333 3.446 -21.804 1.00 87.19 89 GLY A N 1
ATOM 623 C CA . GLY A 1 89 ? 6.641 3.954 -22.153 1.00 87.19 89 GLY A CA 1
ATOM 624 C C . GLY A 1 89 ? 7.112 5.060 -21.207 1.00 87.19 89 GLY A C 1
ATOM 625 O O . GLY A 1 89 ? 6.429 5.449 -20.252 1.00 87.19 89 GLY A O 1
ATOM 626 N N . PRO A 1 90 ? 8.303 5.616 -21.491 1.00 87.62 90 PRO A N 1
ATOM 627 C CA . PRO A 1 90 ? 8.845 6.755 -20.760 1.00 87.62 90 PRO A CA 1
ATOM 628 C C . PRO A 1 90 ? 7.880 7.949 -20.602 1.00 87.62 90 PRO A C 1
ATOM 630 O O . PRO A 1 90 ? 7.833 8.493 -19.494 1.00 87.62 90 PRO A O 1
ATOM 633 N N . PRO A 1 91 ? 7.105 8.379 -21.628 1.00 91.88 91 PRO A N 1
ATOM 634 C CA . PRO A 1 91 ? 6.219 9.530 -21.463 1.00 91.88 91 PRO A CA 1
ATOM 635 C C . PRO A 1 91 ? 5.037 9.227 -20.536 1.00 91.88 91 PRO A C 1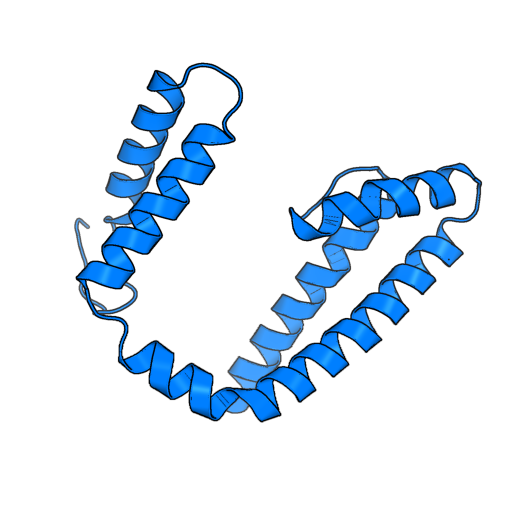
ATOM 637 O O . PRO A 1 91 ? 4.674 10.083 -19.724 1.00 91.88 91 PRO A O 1
ATOM 640 N N . GLU A 1 92 ? 4.476 8.016 -20.577 1.00 90.75 92 GLU A N 1
ATOM 641 C CA . GLU A 1 92 ? 3.388 7.621 -19.684 1.00 90.75 92 GLU A CA 1
ATOM 642 C C . GLU A 1 92 ? 3.869 7.586 -18.228 1.00 90.75 92 GLU A C 1
ATOM 644 O O . GLU A 1 92 ? 3.224 8.179 -17.360 1.00 90.75 92 GLU A O 1
ATOM 649 N N . TYR A 1 93 ? 5.040 6.995 -17.959 1.00 87.44 93 TYR A N 1
ATOM 650 C CA . TYR A 1 93 ? 5.646 7.008 -16.622 1.00 87.44 93 TYR A CA 1
ATOM 651 C C . TYR A 1 93 ? 5.917 8.428 -16.115 1.00 87.44 93 TYR A C 1
ATOM 653 O O . TYR A 1 93 ? 5.591 8.740 -14.968 1.00 87.44 93 TYR A O 1
ATOM 661 N N . PHE A 1 94 ? 6.462 9.307 -16.961 1.00 89.75 94 PHE A N 1
ATOM 662 C CA . PHE A 1 94 ? 6.688 10.706 -16.597 1.00 89.75 94 PHE A CA 1
ATOM 663 C C . PHE A 1 94 ? 5.374 11.407 -16.230 1.00 89.75 94 PHE A C 1
ATOM 665 O O . PHE A 1 94 ? 5.275 12.021 -15.167 1.00 89.75 94 PHE A O 1
ATOM 672 N N . SER A 1 95 ? 4.341 11.258 -17.066 1.00 92.50 95 SER A N 1
ATOM 673 C CA . SER A 1 95 ? 3.032 11.873 -16.828 1.00 92.50 95 SER A CA 1
ATOM 674 C C . SER A 1 95 ? 2.373 11.373 -15.538 1.00 92.50 95 SER A C 1
ATOM 676 O O . SER A 1 95 ? 1.841 12.179 -14.775 1.00 92.50 95 SER A O 1
ATOM 678 N N . LEU A 1 96 ? 2.483 10.073 -15.238 1.00 91.06 96 LEU A N 1
ATOM 679 C CA . LEU A 1 96 ? 1.975 9.479 -14.002 1.00 91.06 96 LEU A CA 1
ATOM 680 C C . LEU A 1 96 ? 2.676 10.039 -12.762 1.00 91.06 96 LEU A C 1
ATOM 682 O O . LEU A 1 96 ? 2.010 10.343 -11.772 1.00 91.06 96 LEU A O 1
ATOM 686 N N . ILE A 1 97 ? 4.000 10.201 -12.810 1.00 90.00 97 ILE A N 1
ATOM 687 C CA . I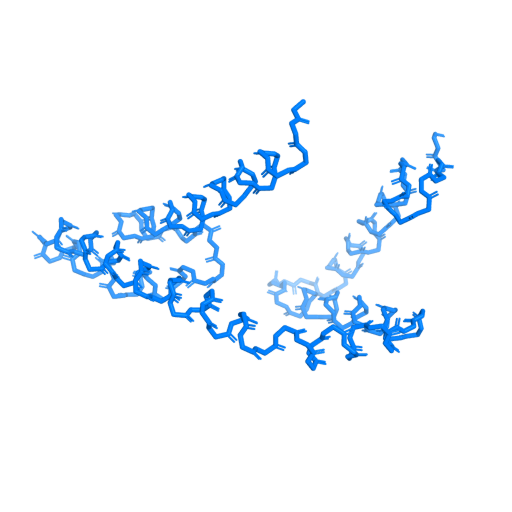LE A 1 97 ? 4.776 10.761 -11.695 1.00 90.00 97 ILE A CA 1
ATOM 688 C C . ILE A 1 97 ? 4.466 12.252 -11.512 1.00 90.00 97 ILE A C 1
ATOM 690 O O . ILE A 1 97 ? 4.297 12.718 -10.386 1.00 90.00 97 ILE A O 1
ATOM 694 N N . CYS A 1 98 ? 4.332 13.014 -12.598 1.00 91.12 98 CYS A N 1
ATOM 695 C CA . CYS A 1 98 ? 3.895 14.406 -12.510 1.00 91.12 98 CYS A CA 1
ATOM 696 C C . CYS A 1 98 ? 2.481 14.513 -11.923 1.00 91.12 98 CYS A C 1
ATOM 698 O O . CYS A 1 98 ? 2.232 15.369 -11.070 1.00 91.12 98 CYS A O 1
ATOM 700 N N . MET A 1 99 ? 1.563 13.633 -12.332 1.00 93.69 99 MET A N 1
ATOM 701 C CA . MET A 1 99 ? 0.200 13.599 -11.804 1.00 93.69 99 MET A CA 1
ATOM 702 C C . MET A 1 99 ? 0.193 13.271 -10.308 1.00 93.69 99 MET A C 1
ATOM 704 O O . MET A 1 99 ? -0.465 13.971 -9.538 1.00 93.69 99 MET A O 1
ATOM 708 N N . SER A 1 100 ? 0.957 12.264 -9.875 1.00 89.94 100 SER A N 1
ATOM 709 C CA . SER A 1 100 ? 1.037 11.893 -8.459 1.00 89.94 100 SER A CA 1
ATOM 710 C C . SER A 1 100 ? 1.617 13.026 -7.610 1.00 89.94 100 SER A C 1
ATOM 712 O O . SER A 1 100 ? 1.029 13.378 -6.588 1.00 89.94 100 SER A O 1
ATOM 714 N N . MET A 1 101 ? 2.687 13.682 -8.072 1.00 89.19 101 MET A N 1
ATOM 715 C CA . MET A 1 101 ? 3.247 14.863 -7.405 1.00 89.19 101 MET A CA 1
ATOM 716 C C . MET A 1 101 ? 2.251 16.021 -7.335 1.00 89.19 101 MET A C 1
ATOM 718 O O . MET A 1 101 ? 2.130 16.662 -6.292 1.00 89.19 101 MET A O 1
ATOM 722 N N . THR A 1 102 ? 1.491 16.262 -8.404 1.00 90.00 102 THR A N 1
ATOM 723 C CA . THR A 1 102 ? 0.447 17.298 -8.413 1.00 90.00 102 THR A CA 1
ATOM 724 C C . THR A 1 102 ? -0.621 17.018 -7.355 1.00 90.00 102 THR A C 1
ATOM 726 O O . THR A 1 102 ? -0.999 17.922 -6.612 1.00 90.00 102 THR A O 1
ATOM 729 N N . ILE A 1 103 ? -1.065 15.763 -7.230 1.00 89.31 103 ILE A N 1
ATOM 730 C CA . ILE A 1 103 ? -2.049 15.351 -6.218 1.00 89.31 103 ILE A CA 1
ATOM 731 C C . ILE A 1 103 ? -1.487 15.519 -4.798 1.00 89.31 103 ILE A C 1
ATOM 733 O O . ILE A 1 103 ? -2.183 16.034 -3.925 1.00 89.31 103 ILE A O 1
ATOM 737 N N . VAL A 1 104 ? -0.226 15.140 -4.564 1.00 86.12 104 VAL A N 1
ATOM 738 C CA . VAL A 1 104 ? 0.437 15.295 -3.256 1.00 86.12 104 VAL A CA 1
ATOM 739 C C . VAL A 1 104 ? 0.535 16.766 -2.854 1.00 86.12 104 VAL A C 1
ATOM 741 O O . VAL A 1 104 ? 0.200 17.123 -1.726 1.00 86.12 104 VAL A O 1
ATOM 744 N N . VAL A 1 105 ? 0.952 17.630 -3.781 1.00 87.44 105 VAL A N 1
ATOM 745 C CA . VAL A 1 105 ? 1.035 19.079 -3.549 1.00 87.44 105 VAL A CA 1
ATOM 746 C C . VAL A 1 105 ? -0.351 19.676 -3.295 1.00 87.44 105 VAL A C 1
ATOM 748 O O . VAL A 1 105 ? -0.481 20.553 -2.445 1.00 87.44 105 VAL A O 1
ATOM 751 N N . TYR A 1 106 ? -1.384 19.191 -3.985 1.00 86.12 106 TYR A N 1
ATOM 752 C CA . TYR A 1 106 ? -2.760 19.647 -3.790 1.00 86.12 106 TYR A CA 1
ATOM 753 C C . TYR A 1 106 ? -3.334 19.247 -2.422 1.00 86.12 106 TYR A C 1
ATOM 755 O O . TYR A 1 106 ? -4.035 20.036 -1.793 1.00 86.12 106 TYR A O 1
ATOM 763 N N . LEU A 1 107 ? -3.020 18.040 -1.942 1.00 83.31 107 LEU A N 1
ATOM 764 C CA . LEU A 1 107 ? -3.480 17.544 -0.642 1.00 83.31 107 LEU A CA 1
ATOM 765 C C . LEU A 1 107 ? -2.717 18.170 0.540 1.00 83.31 107 LEU A C 1
ATOM 767 O O . LEU A 1 107 ? -3.178 18.115 1.682 1.00 83.31 107 LEU A O 1
ATOM 771 N N . ALA A 1 108 ? -1.551 18.770 0.288 1.00 80.25 108 ALA A N 1
ATOM 772 C CA . ALA A 1 108 ? -0.767 19.436 1.315 1.00 80.25 108 ALA A CA 1
ATOM 773 C C . ALA A 1 108 ? -1.514 20.668 1.860 1.00 80.25 108 ALA A C 1
ATOM 775 O O . ALA A 1 108 ? -1.650 21.696 1.199 1.00 80.25 108 ALA A O 1
ATOM 776 N N . HIS A 1 109 ? -1.962 20.588 3.113 1.00 69.44 109 HIS A N 1
ATOM 777 C CA . HIS A 1 109 ? -2.531 21.733 3.817 1.00 69.44 109 HIS A CA 1
ATOM 778 C C . HIS A 1 109 ? -1.454 22.799 4.087 1.00 69.44 109 HIS A C 1
ATOM 780 O O . HIS A 1 109 ? -0.437 22.523 4.724 1.00 69.44 109 HIS A O 1
ATOM 786 N N . GLY A 1 110 ? -1.693 24.041 3.649 1.00 77.25 110 GLY A N 1
ATOM 787 C CA . GLY A 1 110 ? -0.830 25.190 3.936 1.00 77.25 110 GLY A CA 1
ATOM 788 C C . GLY A 1 110 ? -0.373 25.946 2.687 1.00 77.25 110 GLY A C 1
ATOM 789 O O . GLY A 1 110 ? -1.161 26.236 1.794 1.00 77.25 110 GLY A O 1
ATOM 790 N N . SER A 1 111 ? 0.904 26.339 2.650 1.00 85.06 111 SER A N 1
ATOM 791 C CA . SER A 1 111 ? 1.460 27.128 1.543 1.00 85.06 111 SER A CA 1
ATOM 792 C C . SER A 1 111 ? 1.833 26.238 0.358 1.00 85.06 111 SER A C 1
ATOM 794 O O . SER A 1 111 ? 2.783 25.458 0.443 1.00 85.06 111 SER A O 1
ATOM 796 N N . LEU A 1 112 ? 1.146 26.440 -0.769 1.00 86.00 112 LEU A N 1
ATOM 797 C CA . LEU A 1 112 ? 1.407 25.753 -2.037 1.00 86.00 112 LEU A CA 1
ATOM 798 C C . LEU A 1 112 ? 2.880 25.853 -2.467 1.00 86.00 112 LEU A C 1
ATOM 800 O O . LEU A 1 112 ? 3.481 24.864 -2.874 1.00 86.00 112 LEU A O 1
ATOM 804 N N . MET A 1 113 ? 3.492 27.033 -2.315 1.00 87.50 113 MET A N 1
ATOM 805 C CA . MET A 1 113 ? 4.903 27.235 -2.663 1.00 87.50 113 MET A CA 1
ATOM 806 C C . MET A 1 113 ? 5.844 26.367 -1.829 1.00 87.50 113 MET A C 1
ATOM 808 O O . MET A 1 113 ? 6.784 25.793 -2.370 1.00 87.50 113 MET A O 1
ATOM 812 N N . LYS A 1 114 ? 5.578 26.211 -0.527 1.00 87.19 114 LYS A N 1
ATOM 813 C CA . LYS A 1 114 ? 6.389 25.329 0.324 1.00 87.19 114 LYS A CA 1
ATOM 814 C C . LYS A 1 114 ? 6.242 23.867 -0.094 1.00 87.19 114 LYS A C 1
ATOM 816 O O . LYS A 1 114 ? 7.242 23.160 -0.142 1.00 87.19 114 LYS A O 1
ATOM 821 N N . ALA A 1 115 ? 5.029 23.432 -0.438 1.00 87.25 115 ALA A N 1
ATOM 822 C CA . ALA A 1 115 ? 4.779 22.070 -0.907 1.00 87.25 115 ALA A CA 1
ATOM 823 C C . ALA A 1 115 ? 5.525 21.768 -2.219 1.00 87.25 115 ALA A C 1
ATOM 825 O O . ALA A 1 115 ? 6.187 20.738 -2.318 1.00 87.25 115 ALA A O 1
ATOM 826 N N . ILE A 1 116 ? 5.497 22.695 -3.183 1.00 88.62 116 ILE A N 1
ATOM 827 C CA . ILE A 1 116 ? 6.232 22.560 -4.452 1.00 88.62 116 ILE A CA 1
ATOM 828 C C . ILE A 1 116 ? 7.744 22.490 -4.207 1.00 88.62 116 ILE A C 1
ATOM 830 O O . ILE A 1 116 ? 8.409 21.608 -4.747 1.00 88.62 116 ILE A O 1
ATOM 834 N N . ILE A 1 117 ? 8.293 23.375 -3.368 1.00 91.25 117 ILE A N 1
ATOM 835 C CA . ILE A 1 117 ? 9.727 23.366 -3.041 1.00 91.25 117 ILE A CA 1
ATOM 836 C C . ILE A 1 117 ? 10.123 22.027 -2.404 1.00 91.25 117 ILE A C 1
ATOM 838 O O . ILE A 1 117 ? 11.109 21.425 -2.822 1.00 91.25 117 ILE A O 1
ATOM 842 N N . MET A 1 118 ? 9.340 21.523 -1.447 1.00 90.25 118 MET A N 1
ATOM 843 C CA .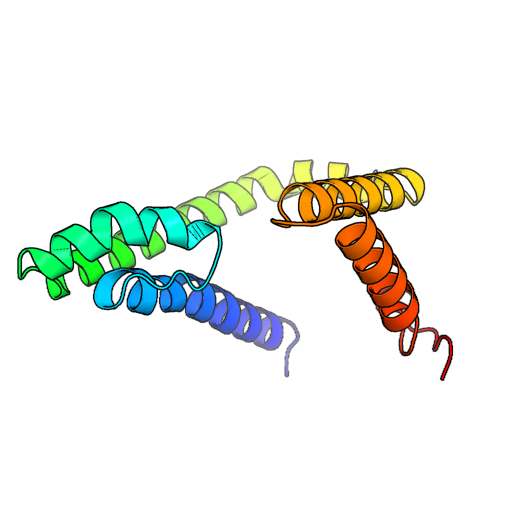 MET A 1 118 ? 9.615 20.233 -0.805 1.00 90.25 118 MET A CA 1
ATOM 844 C C . MET A 1 118 ? 9.505 19.053 -1.777 1.00 90.25 118 MET A C 1
ATOM 846 O O . MET A 1 118 ? 10.316 18.133 -1.695 1.00 90.25 118 MET A O 1
ATOM 850 N N . ALA A 1 119 ? 8.561 19.087 -2.722 1.00 88.25 119 ALA A N 1
ATOM 851 C CA . ALA A 1 119 ? 8.442 18.068 -3.763 1.00 88.25 119 ALA A CA 1
ATOM 852 C C . ALA A 1 119 ? 9.673 18.048 -4.686 1.00 88.25 119 ALA A C 1
ATOM 854 O O . ALA A 1 119 ? 10.212 16.980 -4.973 1.00 88.25 119 ALA A O 1
ATOM 855 N N . ILE A 1 120 ? 10.168 19.221 -5.098 1.00 89.31 120 ILE A N 1
ATOM 856 C CA . ILE A 1 120 ? 11.382 19.341 -5.922 1.00 89.31 120 ILE A CA 1
ATOM 857 C C . ILE A 1 120 ? 12.612 18.850 -5.152 1.00 89.31 120 ILE A C 1
ATOM 859 O O . ILE A 1 120 ? 13.405 18.080 -5.690 1.00 89.31 120 ILE A O 1
ATOM 863 N N . VAL A 1 121 ? 12.762 19.249 -3.887 1.00 91.25 121 VAL A N 1
ATOM 864 C CA . VAL A 1 121 ? 13.861 18.774 -3.031 1.00 91.25 121 VAL A CA 1
ATOM 865 C C . VAL A 1 121 ? 13.804 17.253 -2.875 1.00 91.25 121 VAL A C 1
ATOM 867 O O . VAL A 1 121 ? 14.825 16.587 -3.028 1.00 91.25 121 VAL A O 1
ATOM 870 N N . GLY A 1 122 ? 12.615 16.690 -2.642 1.00 89.31 122 GLY A N 1
ATOM 871 C CA . GLY A 1 122 ? 12.409 15.244 -2.568 1.00 89.31 122 GLY A CA 1
ATOM 872 C C . GLY A 1 122 ? 12.782 14.523 -3.865 1.00 89.31 122 GLY A C 1
ATOM 873 O O . GLY A 1 122 ? 13.443 13.489 -3.812 1.00 89.31 122 GLY A O 1
ATOM 874 N N . LEU A 1 123 ? 12.434 15.089 -5.026 1.00 87.81 123 LEU A N 1
ATOM 875 C CA . LEU A 1 123 ? 12.839 14.549 -6.326 1.00 87.81 123 LEU A CA 1
ATOM 876 C C . LEU A 1 123 ? 14.358 14.540 -6.492 1.00 87.81 123 LEU A C 1
ATOM 878 O O . LEU A 1 123 ? 14.904 13.519 -6.894 1.00 87.81 123 LEU A O 1
ATOM 882 N N . ILE A 1 124 ? 15.043 15.634 -6.146 1.00 88.44 124 ILE A N 1
ATOM 883 C CA . ILE A 1 124 ? 16.509 15.707 -6.221 1.00 88.44 124 ILE A CA 1
ATOM 884 C C . ILE A 1 124 ? 17.136 14.644 -5.313 1.00 88.44 124 ILE A C 1
ATOM 886 O O . ILE A 1 124 ? 17.978 13.872 -5.767 1.00 88.44 124 ILE A O 1
ATOM 890 N N . LEU A 1 125 ? 16.684 14.539 -4.061 1.00 87.12 125 LEU A N 1
ATOM 891 C CA . LEU A 1 125 ? 17.188 13.533 -3.120 1.00 87.12 125 LEU A CA 1
ATOM 892 C C . LEU A 1 125 ? 16.907 12.100 -3.589 1.00 87.12 125 LEU A C 1
ATOM 894 O O . LEU A 1 125 ? 17.749 11.228 -3.414 1.00 87.12 125 LEU A O 1
ATOM 898 N N . SER A 1 126 ? 15.770 11.857 -4.245 1.00 84.56 126 SER A N 1
ATOM 899 C CA . SER A 1 126 ? 15.434 10.546 -4.811 1.00 84.56 126 SER A CA 1
ATOM 900 C C . SER A 1 126 ? 16.343 10.129 -5.973 1.00 84.56 126 SER A C 1
ATOM 902 O O . SER A 1 126 ? 16.332 8.955 -6.343 1.00 84.56 126 SER A O 1
ATOM 904 N N . THR A 1 127 ? 17.096 11.054 -6.580 1.00 82.75 127 THR A N 1
ATOM 905 C CA . THR A 1 127 ? 18.062 10.714 -7.639 1.00 82.75 127 THR A CA 1
ATOM 906 C C . THR A 1 127 ? 19.413 10.243 -7.109 1.00 82.75 127 THR A C 1
ATOM 908 O O . THR A 1 127 ? 20.209 9.737 -7.896 1.00 82.75 127 THR A O 1
ATOM 911 N N . VAL A 1 128 ? 19.667 10.392 -5.807 1.00 86.50 128 VAL A N 1
ATOM 912 C CA . VAL A 1 128 ? 20.893 9.940 -5.143 1.00 86.50 128 VAL A CA 1
ATOM 913 C C . VAL A 1 128 ? 20.782 8.449 -4.829 1.00 86.50 128 VAL A C 1
ATOM 915 O O . VAL A 1 128 ? 19.854 8.017 -4.147 1.00 86.50 128 VAL A O 1
ATOM 918 N N . GLY A 1 129 ? 21.746 7.658 -5.296 1.00 83.06 129 GLY A N 1
ATOM 919 C CA . GLY A 1 129 ? 21.827 6.221 -5.039 1.00 83.06 129 GLY A CA 1
ATOM 920 C C . GLY A 1 129 ? 21.606 5.366 -6.285 1.00 83.06 129 GLY A C 1
ATOM 921 O O . GLY A 1 129 ? 21.948 5.750 -7.400 1.00 83.06 129 GLY A O 1
ATOM 922 N N . LEU A 1 130 ? 21.098 4.150 -6.092 1.00 80.19 130 LEU A N 1
ATOM 923 C CA . LEU A 1 130 ? 20.873 3.208 -7.187 1.00 80.19 130 LEU A CA 1
ATOM 924 C C . LEU A 1 130 ? 19.547 3.497 -7.886 1.00 80.19 130 LEU A C 1
ATOM 926 O O . LEU A 1 130 ? 18.492 3.541 -7.256 1.00 80.19 130 LEU A O 1
ATOM 930 N N . ASP A 1 131 ? 19.595 3.626 -9.208 1.00 79.19 131 ASP A N 1
ATOM 931 C CA . ASP A 1 131 ? 18.397 3.585 -10.033 1.00 79.19 131 ASP A CA 1
ATOM 932 C C . ASP A 1 131 ? 17.758 2.187 -9.940 1.00 79.19 131 ASP A C 1
ATOM 934 O O . ASP A 1 131 ? 18.364 1.192 -10.332 1.00 79.19 131 ASP A O 1
ATOM 938 N N . PHE A 1 132 ? 16.524 2.103 -9.437 1.00 68.25 132 PHE A N 1
ATOM 939 C CA . PHE A 1 132 ? 15.808 0.833 -9.252 1.00 68.25 132 PHE A CA 1
ATOM 940 C C . PHE A 1 132 ? 15.484 0.088 -10.557 1.00 68.25 132 PHE A C 1
ATOM 942 O O . PHE A 1 132 ? 15.243 -1.118 -10.518 1.00 68.25 132 PHE A O 1
ATOM 949 N N . ILE A 1 133 ? 15.451 0.782 -11.696 1.00 72.56 133 ILE A N 1
ATOM 950 C CA . ILE A 1 133 ? 15.116 0.217 -13.008 1.00 72.56 133 ILE A CA 1
ATOM 951 C C . ILE A 1 133 ? 16.384 -0.200 -13.752 1.00 72.56 133 ILE A C 1
ATOM 953 O O . ILE A 1 133 ? 16.440 -1.290 -14.316 1.00 72.56 133 ILE A O 1
ATOM 957 N N . THR A 1 134 ? 17.401 0.662 -13.771 1.00 77.06 134 THR A N 1
ATOM 958 C CA . THR A 1 134 ? 18.619 0.440 -14.568 1.00 77.06 134 THR A CA 1
ATOM 959 C C . THR A 1 134 ? 19.792 -0.107 -13.756 1.00 77.06 134 THR A C 1
ATOM 961 O O . THR A 1 134 ? 20.767 -0.573 -14.341 1.00 77.06 134 THR A O 1
ATOM 964 N N . GLY A 1 135 ? 19.728 -0.064 -12.421 1.00 77.25 135 GLY A N 1
ATOM 965 C CA . GLY A 1 135 ? 20.809 -0.486 -11.523 1.00 77.25 135 GLY A CA 1
ATOM 966 C C . GLY A 1 135 ? 22.040 0.423 -11.557 1.00 77.25 135 GLY A C 1
ATOM 967 O O . GLY A 1 135 ? 23.045 0.120 -10.917 1.00 77.25 135 GLY A O 1
ATOM 968 N N . VAL A 1 136 ? 21.987 1.529 -12.305 1.00 82.69 136 VAL A N 1
ATOM 969 C CA . VAL A 1 136 ? 23.090 2.482 -12.422 1.00 82.69 136 VAL A CA 1
ATOM 970 C C . VAL A 1 136 ? 23.115 3.372 -11.187 1.00 82.69 136 VAL A C 1
ATOM 972 O O . VAL A 1 136 ? 22.088 3.892 -10.751 1.00 82.69 136 VAL A O 1
ATOM 975 N N . GLN A 1 137 ? 24.305 3.564 -10.629 1.00 80.69 137 GLN A N 1
ATOM 976 C CA . GLN A 1 137 ? 24.515 4.453 -9.497 1.00 80.69 137 GLN A CA 1
ATOM 977 C C . GLN A 1 137 ? 24.512 5.909 -9.982 1.00 80.69 137 GLN A C 1
ATOM 979 O O . GLN A 1 137 ? 25.258 6.275 -10.892 1.00 80.69 137 GLN A O 1
ATOM 984 N N . ARG A 1 138 ? 23.644 6.734 -9.402 1.00 77.50 138 ARG A N 1
ATOM 985 C CA . ARG A 1 138 ? 23.456 8.146 -9.738 1.00 77.50 138 ARG A CA 1
ATOM 986 C C . ARG A 1 138 ? 23.800 8.993 -8.519 1.00 77.50 138 ARG A C 1
ATOM 988 O O . ARG A 1 138 ? 23.363 8.684 -7.417 1.00 77.50 138 ARG A O 1
ATOM 995 N N . PHE A 1 139 ? 24.581 10.051 -8.738 1.00 66.69 139 PHE A N 1
ATOM 996 C CA . PHE A 1 139 ? 24.920 11.055 -7.722 1.00 66.69 139 PHE A CA 1
ATOM 997 C C . PHE A 1 139 ? 25.332 10.464 -6.357 1.00 66.69 139 PHE A C 1
ATOM 999 O O . PHE A 1 139 ? 24.739 10.828 -5.347 1.00 66.69 139 PHE A O 1
ATOM 1006 N N . THR A 1 140 ? 26.306 9.542 -6.333 1.00 57.25 140 THR A N 1
ATOM 1007 C CA . THR A 1 140 ? 26.975 9.117 -5.082 1.00 57.25 140 THR A CA 1
ATOM 1008 C C . THR A 1 140 ? 27.610 10.304 -4.370 1.00 57.25 140 THR A C 1
ATOM 1010 O O . THR A 1 140 ? 28.230 11.134 -5.076 1.00 57.25 140 THR A O 1
#

Secondary structure (DSSP, 8-state):
--HHHHHHHHHHHHHHHHHHHHHHHHHHS--SSGGGHHHHHHHHHHHHTT-HHHHHHHHHHHHHHHHHHHHHHHHHHHHHHHHHHHT--HHHHHHHHHHHHHHHHHH--S-HHHHHHHHHHHHHHHTSEE-TTT--EE--

Radius of gyration: 19.8 Å; chains: 1; bounding box: 47×47×47 Å

Foldseek 3Di:
DPPVVVVVVVVCVVLCQVLVQLLCLQQPVDGPDPVNNVSNVPNVVCVVVVNNVVSSVCSVVVSVVVVVVVVVVCVVCVVVVVVVVVPDDPVNVVVVVVVVLVVQLVPDPDDSVVSVVVSVVVVVVVQAAADPPPRDGGND

Sequence (140 aa):
MSPVSAIILFAGIYYGAAYGGSTTSILVNIPGEASSVVTCIDGYQMARNGRPGAALGISAIGSFIGGTFSVVALMLLVFPLAKAAVLFGPPEYFSLICMSMTIVVYLAHGSLMKAIIMAIVGLILSTVGLDFITGVQRFT